Protein AF-A0A7C4A509-F1 (afdb_monomer_lite)

Structure (mmCIF, N/CA/C/O backbone):
data_AF-A0A7C4A509-F1
#
_entry.id   AF-A0A7C4A509-F1
#
loop_
_atom_site.group_PDB
_atom_site.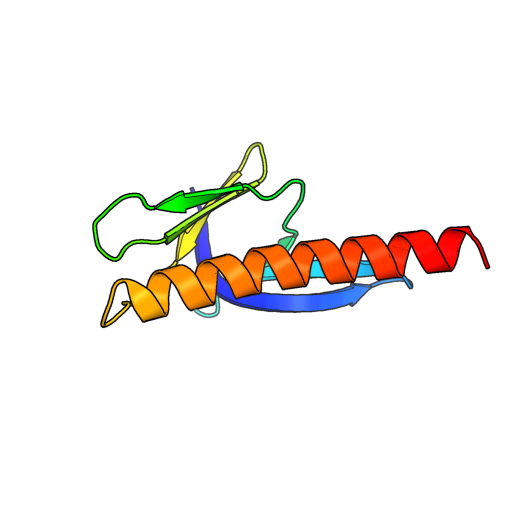id
_atom_site.type_symbol
_atom_site.label_atom_id
_atom_site.label_alt_id
_atom_site.label_comp_id
_atom_site.label_asym_id
_atom_site.label_entity_id
_atom_site.label_seq_id
_atom_site.pdbx_PDB_ins_code
_atom_site.Cartn_x
_atom_site.Cartn_y
_atom_site.Cartn_z
_atom_site.occupancy
_atom_site.B_iso_or_equiv
_atom_site.auth_seq_id
_atom_site.auth_comp_id
_atom_site.auth_asym_id
_atom_site.auth_atom_id
_atom_site.pdbx_PDB_model_num
ATOM 1 N N . MET A 1 1 ? -9.132 9.292 -8.282 1.00 81.81 1 MET A N 1
ATOM 2 C CA . MET A 1 1 ? -9.091 8.738 -6.914 1.00 81.81 1 MET A CA 1
ATOM 3 C C . MET A 1 1 ? -9.363 7.253 -7.026 1.00 81.81 1 MET A C 1
ATOM 5 O O . MET A 1 1 ? -10.330 6.893 -7.684 1.00 81.81 1 MET A O 1
ATOM 9 N N . MET A 1 2 ? -8.483 6.421 -6.486 1.00 89.50 2 MET A N 1
ATOM 10 C CA . MET A 1 2 ? -8.578 4.958 -6.523 1.00 89.50 2 MET A CA 1
ATOM 11 C C . MET A 1 2 ? -8.575 4.432 -5.088 1.00 89.50 2 MET A C 1
ATOM 13 O O . MET A 1 2 ? -8.174 5.146 -4.171 1.00 89.50 2 MET A O 1
ATOM 17 N N . PHE A 1 3 ? -9.020 3.201 -4.881 1.00 92.56 3 PHE A N 1
ATOM 18 C CA . PHE A 1 3 ? -9.016 2.569 -3.566 1.00 92.56 3 PHE A CA 1
ATOM 19 C C . PHE A 1 3 ? -8.033 1.404 -3.525 1.00 92.56 3 PHE A C 1
ATOM 21 O O . PHE A 1 3 ? -7.724 0.827 -4.566 1.00 92.56 3 PHE A O 1
ATOM 28 N N . PHE A 1 4 ? -7.554 1.063 -2.332 1.00 94.94 4 PHE A N 1
ATOM 29 C CA . PHE A 1 4 ? -6.716 -0.110 -2.117 1.00 94.94 4 PHE A CA 1
ATOM 30 C C . PHE A 1 4 ? -6.967 -0.749 -0.748 1.00 94.94 4 PHE A C 1
ATOM 32 O O . PHE A 1 4 ? -7.370 -0.085 0.209 1.00 94.94 4 PHE A O 1
ATOM 39 N N . ASP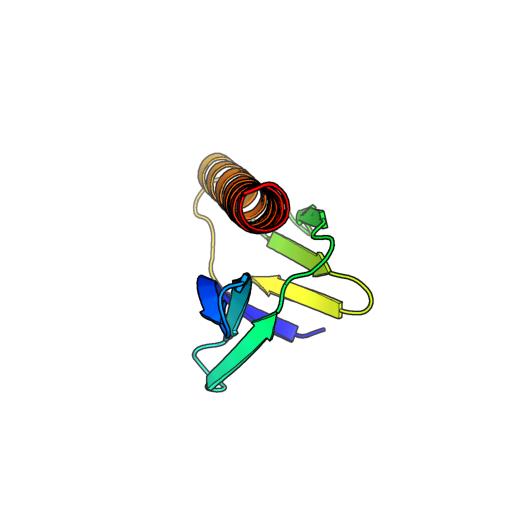 A 1 5 ? -6.692 -2.045 -0.671 1.00 94.12 5 ASP A N 1
ATOM 40 C CA . ASP A 1 5 ? -6.933 -2.912 0.483 1.00 94.12 5 ASP A CA 1
ATOM 41 C C . ASP A 1 5 ? -5.618 -3.362 1.134 1.00 94.12 5 ASP A C 1
ATOM 43 O O . ASP A 1 5 ? -5.558 -3.598 2.339 1.00 94.12 5 ASP A O 1
ATOM 47 N N . ARG A 1 6 ? -4.531 -3.436 0.356 1.00 94.62 6 ARG A N 1
ATOM 48 C CA . ARG A 1 6 ? -3.175 -3.701 0.858 1.00 94.62 6 ARG A CA 1
ATOM 49 C C . ARG A 1 6 ? -2.104 -3.173 -0.086 1.00 94.62 6 ARG A C 1
ATOM 51 O O . ARG A 1 6 ? -2.386 -2.821 -1.229 1.00 94.62 6 ARG A O 1
ATOM 58 N N . VAL A 1 7 ? -0.865 -3.134 0.393 1.00 94.62 7 VAL A N 1
ATOM 59 C CA . VAL A 1 7 ? 0.314 -2.863 -0.438 1.00 94.62 7 VAL A CA 1
ATOM 60 C C . VAL A 1 7 ? 1.194 -4.103 -0.524 1.00 94.62 7 VAL A C 1
ATOM 62 O O . VAL A 1 7 ? 1.267 -4.884 0.422 1.00 94.62 7 VAL A O 1
ATOM 65 N N . GLU A 1 8 ? 1.852 -4.296 -1.660 1.00 95.00 8 GLU A N 1
ATOM 66 C CA . GLU A 1 8 ? 2.688 -5.469 -1.917 1.00 95.00 8 GLU A CA 1
ATOM 67 C C . GLU A 1 8 ? 3.889 -5.088 -2.788 1.00 95.00 8 GLU A C 1
ATOM 69 O O . GLU A 1 8 ? 3.748 -4.332 -3.747 1.00 95.00 8 GLU A O 1
ATOM 74 N N . GLU A 1 9 ? 5.073 -5.619 -2.481 1.00 95.44 9 GLU A N 1
ATOM 75 C CA . GLU A 1 9 ? 6.229 -5.553 -3.380 1.00 95.44 9 GLU A CA 1
ATOM 76 C C . GLU A 1 9 ? 6.206 -6.751 -4.336 1.00 95.44 9 GLU A C 1
ATOM 78 O O . GLU A 1 9 ? 6.096 -7.896 -3.904 1.00 95.44 9 GLU A O 1
ATOM 83 N N . ARG A 1 10 ? 6.360 -6.494 -5.637 1.00 95.56 10 ARG A N 1
ATOM 84 C CA . ARG A 1 10 ? 6.485 -7.523 -6.676 1.00 95.56 10 ARG A CA 1
ATOM 85 C C . ARG A 1 10 ? 7.773 -7.332 -7.459 1.00 95.56 10 ARG A C 1
ATOM 87 O O . ARG A 1 10 ? 8.148 -6.203 -7.780 1.00 95.56 10 ARG A O 1
ATOM 94 N N . GLN A 1 11 ? 8.417 -8.434 -7.834 1.00 93.81 11 GLN A N 1
ATOM 95 C CA . GLN A 1 11 ? 9.537 -8.404 -8.769 1.00 93.81 11 GLN A CA 1
ATOM 96 C C . GLN A 1 11 ? 9.025 -8.581 -10.203 1.00 93.81 11 GLN A C 1
ATOM 98 O O . GLN A 1 11 ? 8.472 -9.618 -10.560 1.00 93.81 11 GLN A O 1
ATOM 103 N N . ILE A 1 12 ? 9.215 -7.566 -11.044 1.00 91.81 12 ILE A N 1
ATOM 104 C CA . ILE A 1 12 ? 8.778 -7.547 -12.441 1.00 91.81 12 ILE A CA 1
ATOM 105 C C . ILE 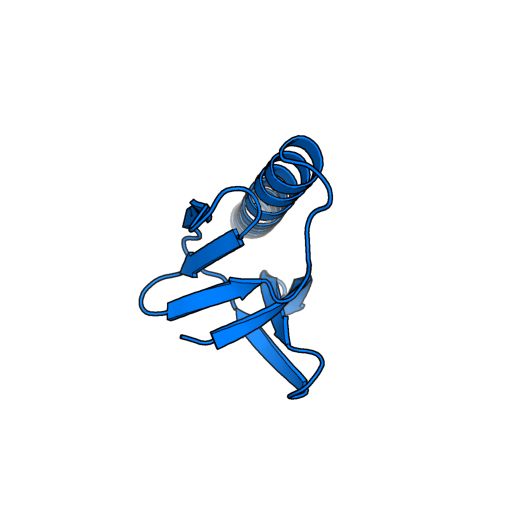A 1 12 ? 9.976 -7.210 -13.320 1.00 91.81 12 ILE A C 1
ATOM 107 O O . ILE A 1 12 ? 10.553 -6.128 -13.212 1.00 91.81 12 ILE A O 1
ATOM 111 N N . LYS A 1 13 ? 10.342 -8.134 -14.219 1.00 88.19 13 LYS A N 1
ATOM 112 C CA . LYS A 1 13 ? 11.467 -7.972 -15.163 1.00 88.19 13 LYS A CA 1
ATOM 113 C C . LYS A 1 13 ? 12.766 -7.538 -14.460 1.00 88.19 13 LYS A C 1
ATOM 115 O O . LYS A 1 13 ? 13.444 -6.615 -14.903 1.00 88.19 13 LYS A O 1
ATOM 120 N N . GLY A 1 14 ? 13.065 -8.169 -13.324 1.00 88.06 14 GLY A N 1
ATOM 121 C CA . GLY A 1 14 ? 14.252 -7.878 -12.515 1.00 88.06 14 GLY A CA 1
ATOM 122 C C . GLY A 1 14 ? 14.164 -6.617 -11.650 1.00 88.06 14 GLY A C 1
ATOM 123 O O . GLY A 1 14 ? 15.093 -6.364 -10.899 1.00 88.06 14 GLY A O 1
ATOM 124 N N . LYS A 1 15 ? 13.068 -5.850 -11.699 1.00 90.62 15 LYS A N 1
ATOM 125 C CA . LYS A 1 15 ? 12.859 -4.667 -10.852 1.00 90.62 15 LYS A CA 1
ATOM 126 C C . LYS A 1 15 ? 11.862 -4.951 -9.739 1.00 90.62 15 LYS A C 1
ATOM 128 O O . LYS A 1 15 ? 10.845 -5.594 -9.976 1.00 90.62 15 LYS A O 1
ATOM 133 N N . PHE A 1 16 ? 12.119 -4.427 -8.552 1.00 93.12 16 PHE A N 1
ATOM 134 C CA . PHE A 1 16 ? 11.201 -4.445 -7.420 1.00 93.12 16 PHE A CA 1
ATOM 135 C C . PHE A 1 16 ? 10.267 -3.237 -7.510 1.00 93.12 16 PHE A C 1
ATOM 137 O O . PHE A 1 16 ? 10.723 -2.096 -7.578 1.00 93.12 16 PHE A O 1
ATOM 144 N N . ILE A 1 17 ? 8.960 -3.474 -7.566 1.00 93.88 17 ILE A N 1
ATOM 145 C CA . ILE A 1 17 ? 7.940 -2.432 -7.697 1.00 93.88 17 ILE A CA 1
ATOM 146 C C . ILE A 1 17 ? 6.899 -2.652 -6.605 1.00 93.88 17 ILE A C 1
ATOM 148 O O . ILE A 1 17 ? 6.404 -3.765 -6.433 1.00 93.88 17 ILE A O 1
ATOM 152 N N . VAL A 1 18 ? 6.560 -1.590 -5.879 1.00 95.00 18 VAL A N 1
ATOM 153 C CA . VAL A 1 18 ? 5.492 -1.623 -4.876 1.00 95.00 18 VAL A CA 1
ATOM 154 C C . VAL A 1 18 ? 4.165 -1.292 -5.543 1.00 95.00 18 VAL A C 1
ATOM 156 O O . VAL A 1 18 ? 4.082 -0.352 -6.331 1.00 95.00 18 VAL A O 1
ATOM 159 N N . PHE A 1 19 ? 3.128 -2.055 -5.222 1.00 95.25 19 PHE A N 1
ATOM 160 C CA . PHE A 1 19 ? 1.779 -1.890 -5.738 1.00 95.25 19 PHE A CA 1
ATOM 161 C C . PHE A 1 19 ? 0.788 -1.623 -4.611 1.00 95.25 19 PHE A C 1
ATOM 163 O O . PHE A 1 19 ? 0.872 -2.241 -3.551 1.00 95.25 19 PHE A O 1
ATOM 170 N N . ALA A 1 20 ? -0.178 -0.745 -4.870 1.00 94.69 20 ALA A N 1
ATOM 171 C CA . ALA A 1 20 ? -1.433 -0.681 -4.137 1.00 94.69 20 ALA A CA 1
ATOM 172 C C . ALA A 1 20 ? -2.412 -1.670 -4.781 1.00 94.69 20 ALA A C 1
ATOM 174 O O . ALA A 1 20 ? -2.687 -1.579 -5.978 1.00 94.69 20 ALA A O 1
ATOM 175 N N . ILE A 1 21 ? -2.890 -2.636 -4.001 1.00 96.56 21 ILE A N 1
ATOM 176 C CA . ILE A 1 21 ? -3.757 -3.721 -4.460 1.00 96.56 21 ILE A CA 1
ATOM 177 C C . ILE A 1 21 ? -5.190 -3.420 -4.049 1.00 96.56 21 ILE A C 1
ATOM 179 O O . ILE A 1 21 ? -5.460 -3.182 -2.874 1.00 96.56 21 ILE A O 1
ATOM 183 N N . ASN A 1 22 ? -6.087 -3.452 -5.023 1.00 95.12 22 ASN A N 1
ATOM 184 C CA . ASN A 1 22 ? -7.528 -3.405 -4.858 1.00 95.12 22 ASN A CA 1
ATOM 185 C C . ASN A 1 22 ? -8.072 -4.815 -5.107 1.00 95.12 22 ASN A C 1
ATOM 187 O O . ASN A 1 22 ? -8.129 -5.263 -6.250 1.00 95.12 22 ASN A O 1
ATOM 191 N N . GLU A 1 23 ? -8.431 -5.516 -4.037 1.00 93.19 23 GLU A N 1
ATOM 192 C CA . GLU A 1 23 ? -8.875 -6.912 -4.099 1.00 93.19 23 GLU A CA 1
ATOM 193 C C . GLU A 1 23 ? -10.312 -7.040 -4.607 1.00 93.19 23 GLU A C 1
ATOM 195 O O . GLU A 1 23 ? -10.669 -8.062 -5.184 1.00 93.19 23 GLU A O 1
ATOM 200 N N . ILE A 1 24 ? -11.128 -5.996 -4.433 1.00 91.12 24 ILE A N 1
ATOM 201 C CA . ILE A 1 24 ? -12.526 -5.982 -4.890 1.00 91.12 24 ILE A CA 1
ATOM 202 C C . ILE A 1 24 ? -12.597 -5.962 -6.418 1.00 91.12 24 ILE A C 1
ATOM 204 O O . ILE A 1 24 ? -13.398 -6.682 -7.009 1.00 91.12 24 ILE A O 1
ATOM 208 N N . ASP A 1 25 ? -11.754 -5.142 -7.044 1.00 91.44 25 ASP A N 1
ATOM 209 C CA . ASP A 1 25 ? -11.767 -4.927 -8.493 1.00 91.44 25 ASP A CA 1
ATOM 210 C C . ASP A 1 25 ? -10.672 -5.734 -9.225 1.00 91.44 25 ASP A C 1
ATOM 212 O O . ASP A 1 25 ? -10.532 -5.604 -10.441 1.00 91.44 25 ASP A O 1
ATOM 216 N N . ASP A 1 26 ? -9.882 -6.532 -8.492 1.00 91.88 26 ASP A N 1
ATOM 217 C CA . ASP A 1 26 ? -8.686 -7.251 -8.968 1.00 91.88 26 ASP A CA 1
ATOM 218 C C . ASP A 1 26 ? -7.694 -6.337 -9.719 1.00 91.88 26 ASP A C 1
ATOM 220 O O . ASP A 1 26 ? -7.186 -6.638 -10.801 1.00 91.88 26 ASP A O 1
ATOM 224 N N . GLN A 1 27 ? -7.433 -5.155 -9.148 1.00 94.12 27 GLN A N 1
ATOM 225 C CA . GLN A 1 27 ? -6.539 -4.151 -9.735 1.00 94.12 27 GLN A CA 1
ATOM 226 C C . GLN A 1 27 ? -5.275 -3.966 -8.898 1.00 94.12 27 GLN A C 1
ATOM 228 O O . GLN A 1 27 ? -5.296 -3.982 -7.669 1.00 94.12 27 GLN A O 1
ATOM 233 N N . ALA A 1 28 ? -4.149 -3.748 -9.576 1.00 93.94 28 ALA A N 1
ATOM 234 C CA . ALA A 1 28 ? -2.867 -3.458 -8.948 1.00 93.94 28 ALA A CA 1
ATOM 235 C C . ALA A 1 28 ? -2.264 -2.201 -9.571 1.00 93.94 28 ALA A C 1
ATOM 237 O O . ALA A 1 28 ? -1.966 -2.171 -10.767 1.00 93.94 28 ALA A O 1
ATOM 238 N N . TYR A 1 29 ? -2.042 -1.175 -8.754 1.00 92.31 29 TYR A N 1
ATOM 239 C CA . TYR A 1 29 ? -1.528 0.109 -9.217 1.00 92.31 29 TYR A CA 1
ATOM 240 C C . TYR A 1 29 ? -0.093 0.317 -8.738 1.00 92.31 29 TYR A C 1
ATOM 242 O O . TYR A 1 29 ? 0.158 0.238 -7.533 1.00 92.31 29 TYR A O 1
ATOM 250 N N . PRO A 1 30 ? 0.871 0.560 -9.641 1.00 91.69 30 PRO A N 1
ATOM 251 C CA . PRO A 1 30 ? 2.255 0.768 -9.248 1.00 91.69 30 PRO A CA 1
ATOM 252 C C . PRO A 1 30 ? 2.395 2.096 -8.506 1.00 91.69 30 PRO A C 1
ATOM 254 O O . PRO A 1 30 ? 2.048 3.155 -9.026 1.00 91.69 30 PRO A O 1
ATOM 257 N N . LEU A 1 31 ? 2.967 2.040 -7.313 1.00 90.44 31 LEU A N 1
ATOM 258 C CA . LEU A 1 31 ? 3.231 3.203 -6.488 1.00 90.44 31 LEU A CA 1
ATOM 259 C C . LEU A 1 31 ? 4.582 3.821 -6.861 1.00 90.44 31 LEU A C 1
ATOM 261 O O . LEU A 1 31 ? 5.625 3.170 -6.767 1.00 90.44 31 LEU A O 1
ATOM 265 N N . LYS A 1 32 ? 4.576 5.090 -7.279 1.00 81.19 32 LYS A N 1
ATOM 266 C CA . LYS A 1 32 ? 5.781 5.848 -7.649 1.00 81.19 32 LYS A CA 1
ATOM 267 C C . LYS A 1 32 ? 5.798 7.177 -6.904 1.00 81.19 32 LYS A C 1
ATOM 269 O O . LYS A 1 32 ? 4.781 7.852 -6.847 1.00 81.19 32 LYS A O 1
ATOM 274 N N . ASN A 1 33 ? 6.956 7.575 -6.371 1.00 76.06 33 ASN A N 1
ATOM 275 C CA . ASN A 1 33 ? 7.117 8.856 -5.662 1.00 76.06 33 ASN A CA 1
ATOM 276 C C . ASN A 1 33 ? 6.027 9.077 -4.596 1.00 76.06 33 ASN A C 1
ATOM 278 O O . ASN A 1 33 ? 5.310 10.075 -4.605 1.00 76.06 33 ASN A O 1
ATOM 282 N N . VAL A 1 34 ? 5.881 8.085 -3.717 1.00 82.12 34 VAL A N 1
ATOM 283 C CA . VAL A 1 34 ? 4.797 8.011 -2.738 1.00 82.12 34 VAL A CA 1
ATOM 284 C C . VAL A 1 34 ? 4.950 9.065 -1.650 1.00 82.12 34 VAL A C 1
ATOM 286 O O . VAL A 1 34 ? 5.968 9.117 -0.964 1.00 82.12 34 VAL A O 1
ATOM 289 N N . MET A 1 35 ? 3.884 9.822 -1.425 1.00 84.06 35 MET A N 1
ATOM 290 C CA . MET A 1 35 ? 3.669 10.614 -0.224 1.00 84.06 35 MET A CA 1
ATOM 291 C C . MET A 1 35 ? 2.453 10.051 0.511 1.00 84.06 35 MET A C 1
ATOM 293 O O . MET A 1 35 ? 1.338 10.081 -0.007 1.00 84.06 35 MET A O 1
ATOM 297 N N . VAL A 1 36 ? 2.666 9.517 1.714 1.00 84.38 36 VAL A N 1
ATOM 298 C CA . VAL A 1 36 ? 1.576 8.996 2.548 1.00 84.38 36 VAL A CA 1
ATOM 299 C C . VAL A 1 36 ? 1.004 10.140 3.379 1.00 84.38 36 VAL A C 1
ATOM 301 O O . VAL A 1 36 ? 1.752 10.848 4.051 1.00 84.38 36 VAL A O 1
ATOM 304 N N . GLN A 1 37 ? -0.307 10.335 3.313 1.00 82.94 37 GLN A N 1
ATOM 305 C CA . GLN A 1 37 ? -1.034 11.403 3.991 1.00 82.94 37 GLN A CA 1
ATOM 306 C C . GLN A 1 37 ? -2.116 10.814 4.901 1.00 82.94 37 GLN A C 1
ATOM 308 O O . GLN A 1 37 ? -2.662 9.740 4.640 1.00 82.94 37 GLN A O 1
ATOM 313 N N . THR A 1 38 ? -2.428 11.527 5.981 1.00 79.62 38 THR A N 1
ATOM 314 C CA . THR A 1 38 ? -3.627 11.289 6.789 1.00 79.62 38 THR A CA 1
ATOM 315 C C . THR A 1 38 ? -4.708 12.269 6.349 1.00 79.62 38 THR A C 1
ATOM 317 O O . THR A 1 38 ? -4.474 13.475 6.291 1.00 79.62 38 THR A O 1
ATOM 320 N N . SER A 1 39 ? -5.889 11.763 5.999 1.00 69.00 39 SER A N 1
ATOM 321 C CA . SER A 1 39 ? -7.027 12.604 5.577 1.00 69.00 39 SER A CA 1
ATOM 322 C C . SER A 1 39 ? -8.113 12.722 6.660 1.00 69.00 39 SER A C 1
ATOM 324 O O . SER A 1 39 ? -9.119 13.391 6.450 1.00 69.00 39 SER A O 1
ATOM 326 N N . GLY A 1 40 ? -7.874 12.124 7.831 1.00 69.69 40 GLY A N 1
ATOM 327 C CA . GLY A 1 40 ? -8.735 12.099 9.014 1.00 69.69 40 GLY A CA 1
ATOM 328 C C . GLY A 1 40 ? -7.970 11.524 10.214 1.00 69.69 40 GLY A C 1
ATOM 329 O O . GLY A 1 40 ? -6.772 11.257 10.103 1.00 69.69 40 GLY A O 1
ATOM 330 N N . VAL A 1 41 ? -8.645 11.311 11.351 1.00 72.56 41 VAL A N 1
ATOM 331 C CA . VAL A 1 41 ? -8.008 10.753 12.569 1.00 72.56 41 VAL A CA 1
ATOM 332 C C . VAL A 1 41 ? -7.477 9.336 12.315 1.00 72.56 41 VAL A C 1
ATOM 334 O O . VAL A 1 41 ? -6.417 8.976 12.811 1.00 72.56 41 VAL A O 1
ATOM 337 N N . LEU A 1 42 ? -8.193 8.543 11.508 1.00 82.94 42 LEU A N 1
ATOM 338 C CA . LEU A 1 42 ? -7.894 7.130 11.244 1.00 82.94 42 LEU A CA 1
ATOM 339 C C . LEU A 1 42 ? -8.037 6.770 9.756 1.00 82.94 42 LEU A C 1
ATOM 341 O O . LEU A 1 42 ? -8.346 5.629 9.431 1.00 82.94 42 LEU A O 1
ATOM 345 N N . ASP A 1 43 ? -7.805 7.730 8.858 1.00 85.56 43 ASP A N 1
ATOM 346 C CA . ASP A 1 43 ? -7.884 7.521 7.408 1.00 85.56 43 ASP A CA 1
ATOM 347 C C . ASP A 1 43 ? -6.517 7.724 6.75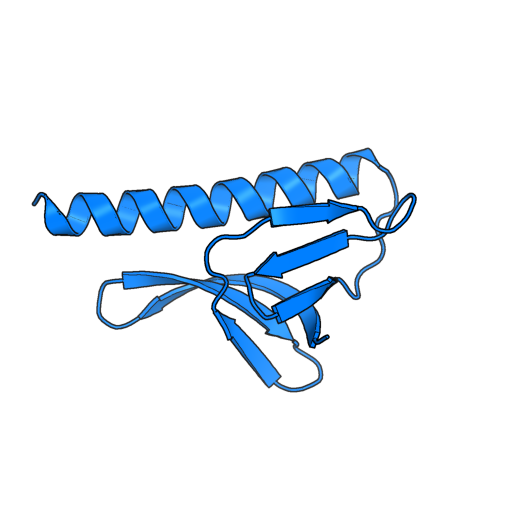4 1.00 85.56 43 ASP A C 1
ATOM 349 O O . ASP A 1 43 ? -5.816 8.703 7.036 1.00 85.56 43 ASP A O 1
ATOM 353 N N . LEU A 1 44 ? -6.157 6.822 5.836 1.00 91.12 44 LEU A N 1
ATOM 354 C CA . LEU A 1 44 ? -4.877 6.837 5.130 1.00 91.12 44 LEU A CA 1
ATOM 355 C C . LEU A 1 44 ? -5.068 6.998 3.626 1.00 91.12 44 LEU A C 1
ATOM 357 O O . LEU A 1 44 ? -5.810 6.246 2.990 1.00 91.12 44 LEU A O 1
ATOM 361 N N . SER A 1 45 ? -4.327 7.937 3.048 1.00 89.75 45 SER A N 1
ATOM 362 C CA . SER A 1 45 ? -4.209 8.099 1.606 1.00 89.75 45 SER A CA 1
ATOM 363 C C . SER A 1 45 ? -2.746 8.058 1.166 1.00 89.75 45 SER A C 1
ATOM 365 O O . SER A 1 45 ? -1.827 8.453 1.881 1.00 89.75 45 SER A O 1
ATOM 367 N N . ILE A 1 46 ? -2.515 7.527 -0.028 1.00 88.00 46 ILE A N 1
ATOM 368 C CA . ILE A 1 46 ? -1.225 7.518 -0.706 1.00 88.00 46 ILE A CA 1
ATOM 369 C C . ILE A 1 46 ? -1.365 8.410 -1.932 1.00 88.00 46 ILE A C 1
ATOM 371 O O . ILE A 1 46 ? -2.128 8.102 -2.845 1.00 88.00 46 ILE A O 1
ATOM 375 N N . SER A 1 47 ? -0.613 9.503 -1.971 1.00 87.12 47 SER A N 1
ATOM 376 C CA . SER A 1 47 ? -0.434 10.299 -3.179 1.00 87.12 47 SER A CA 1
ATOM 377 C C . SER A 1 47 ? 0.760 9.755 -3.956 1.00 87.12 47 SER A C 1
ATOM 379 O O . SER A 1 47 ? 1.862 9.639 -3.422 1.00 87.12 47 SER A O 1
ATOM 381 N N . SER A 1 48 ? 0.536 9.382 -5.207 1.00 83.62 48 SER A N 1
ATOM 382 C CA . SER A 1 48 ? 1.558 8.940 -6.153 1.00 83.62 48 SER A CA 1
ATOM 383 C C . SER A 1 48 ? 1.195 9.590 -7.478 1.00 83.62 48 SER A C 1
ATOM 385 O O . SER A 1 48 ? 0.373 9.057 -8.211 1.00 83.62 48 SER A O 1
ATOM 387 N N . TYR A 1 49 ? 1.752 10.779 -7.723 1.00 76.31 49 TYR A N 1
ATOM 388 C CA . TYR A 1 49 ? 1.311 11.693 -8.778 1.00 76.31 49 TYR A CA 1
ATOM 389 C C . TYR A 1 49 ? 1.215 11.028 -10.167 1.00 76.31 49 TYR A C 1
ATOM 391 O O . TYR A 1 49 ? 2.194 10.401 -10.592 1.00 76.31 49 TYR A O 1
ATOM 399 N N . PRO A 1 50 ? 0.119 11.268 -10.918 1.00 80.88 50 PRO A N 1
ATOM 400 C CA . PRO A 1 50 ? -1.024 12.143 -10.593 1.00 80.88 50 PRO A CA 1
ATOM 401 C C . PRO A 1 50 ? -2.124 11.506 -9.722 1.00 80.88 50 PRO A C 1
ATOM 403 O O . PRO A 1 50 ? -3.131 12.155 -9.436 1.00 80.88 50 PRO A O 1
ATOM 406 N N . GLU A 1 51 ? -1.978 10.252 -9.309 1.00 89.06 51 GLU A N 1
ATOM 407 C CA . GLU A 1 51 ? -3.026 9.498 -8.632 1.00 89.06 51 GLU A CA 1
ATOM 408 C C . GLU A 1 51 ? -3.018 9.648 -7.101 1.00 89.06 51 GLU A C 1
ATOM 410 O O . GLU A 1 51 ? -1.992 9.843 -6.448 1.00 89.06 51 GLU A O 1
ATOM 415 N N . ILE A 1 52 ? -4.210 9.508 -6.514 1.00 90.12 52 ILE A N 1
ATOM 416 C CA . ILE A 1 52 ? -4.419 9.393 -5.068 1.00 90.12 52 ILE A CA 1
ATOM 417 C C . ILE A 1 52 ? -5.150 8.078 -4.811 1.00 90.12 52 ILE A C 1
ATOM 419 O O . ILE A 1 52 ? -6.211 7.834 -5.402 1.00 90.12 52 ILE A O 1
ATOM 423 N N . TYR A 1 53 ? -4.587 7.273 -3.916 1.00 91.06 53 TYR A N 1
ATOM 424 C CA 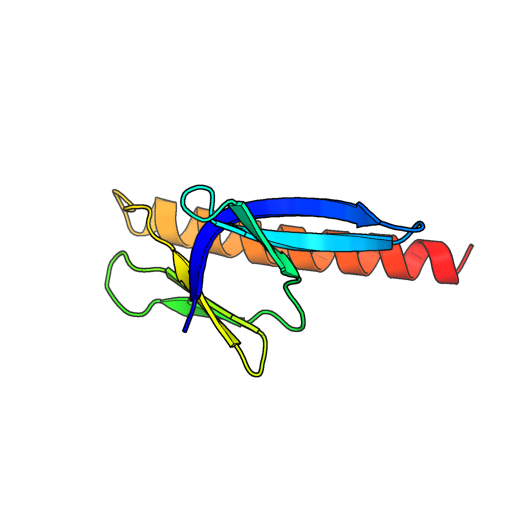. TYR A 1 53 ? -5.090 5.975 -3.486 1.00 91.06 53 TYR A CA 1
ATOM 425 C C . TYR A 1 53 ? -5.577 6.065 -2.041 1.00 91.06 53 TYR A C 1
ATOM 427 O O . TYR A 1 53 ? -4.847 6.540 -1.176 1.00 91.06 53 TYR A O 1
ATOM 435 N N . ILE A 1 54 ? -6.793 5.608 -1.763 1.00 91.31 54 ILE A N 1
ATOM 436 C CA . ILE A 1 54 ? -7.401 5.642 -0.428 1.00 91.31 54 ILE A CA 1
ATOM 437 C C . ILE A 1 54 ? -7.468 4.231 0.139 1.00 91.31 54 ILE A C 1
ATOM 439 O O . ILE A 1 54 ? -7.963 3.315 -0.521 1.00 91.31 54 ILE A O 1
ATOM 443 N N . TYR A 1 55 ? -6.982 4.067 1.366 1.00 93.06 55 TYR A N 1
ATOM 444 C CA . TYR A 1 55 ? -7.059 2.798 2.072 1.00 93.06 55 TYR A CA 1
ATOM 445 C C . TYR A 1 55 ? -8.506 2.513 2.489 1.00 93.06 55 TYR A C 1
ATOM 447 O O . TYR A 1 55 ? -9.145 3.367 3.100 1.00 93.06 55 TYR A O 1
ATOM 455 N N . ARG A 1 56 ? -9.035 1.328 2.159 1.00 91.12 56 ARG A N 1
ATOM 456 C CA . ARG A 1 56 ? -10.406 0.928 2.538 1.00 91.12 56 ARG A CA 1
ATOM 457 C C . ARG A 1 56 ? -10.513 0.319 3.933 1.00 91.12 56 ARG A C 1
ATOM 459 O O . ARG A 1 56 ? -11.617 0.226 4.472 1.00 91.12 56 ARG A O 1
ATOM 466 N N . GLY A 1 57 ? -9.401 -0.146 4.497 1.00 88.00 57 GLY A N 1
ATOM 467 C CA . GLY A 1 57 ? -9.397 -0.707 5.842 1.00 88.00 57 GLY A CA 1
ATOM 468 C C . GLY A 1 57 ? -9.640 0.365 6.903 1.00 88.00 57 GLY A C 1
ATOM 469 O O . GLY A 1 57 ? -9.522 1.562 6.654 1.00 88.00 57 GLY A O 1
ATOM 470 N N . LYS A 1 58 ? -9.983 -0.083 8.111 1.00 89.56 58 LYS A N 1
ATOM 471 C CA . LYS A 1 58 ? -10.177 0.793 9.268 1.00 89.56 58 LYS A CA 1
ATOM 472 C C . LYS A 1 58 ? -9.073 0.544 10.277 1.00 89.56 58 LYS A C 1
ATOM 474 O O . LYS A 1 58 ? -8.902 -0.594 10.708 1.00 89.56 58 LYS A O 1
ATOM 479 N N . PHE A 1 59 ? -8.387 1.605 10.682 1.00 91.38 59 PHE A N 1
ATOM 480 C CA . PHE A 1 59 ? -7.460 1.544 11.805 1.00 91.38 59 PHE A CA 1
ATOM 481 C C . PHE A 1 59 ? -8.234 1.645 13.119 1.00 91.38 59 PHE A C 1
ATOM 483 O O . PHE A 1 59 ? -9.236 2.354 13.215 1.00 91.38 59 PHE A O 1
ATOM 490 N N . LYS A 1 60 ? -7.782 0.914 14.135 1.00 91.06 60 LYS A N 1
ATOM 491 C CA . LYS A 1 60 ? -8.347 0.928 15.491 1.00 91.06 60 LYS A CA 1
ATOM 492 C C . LYS A 1 60 ? -7.686 1.979 16.378 1.00 91.06 60 LYS A C 1
ATOM 494 O O . LYS A 1 60 ? -8.266 2.357 17.392 1.00 91.06 60 LYS A O 1
ATOM 499 N N . SER A 1 61 ? -6.489 2.437 16.013 1.00 91.25 61 SER A N 1
ATOM 500 C CA . SER A 1 61 ? -5.741 3.471 16.728 1.00 91.25 61 SER A CA 1
ATOM 501 C C . SER A 1 61 ? -4.831 4.271 15.792 1.00 91.25 61 SER A C 1
ATOM 503 O O . SER A 1 61 ? -4.478 3.823 14.698 1.00 91.25 61 SER A O 1
ATOM 505 N N . GLU A 1 62 ? -4.413 5.456 16.242 1.00 90.50 62 GLU A N 1
ATOM 506 C CA . GLU A 1 62 ? -3.415 6.271 15.536 1.00 90.50 62 GLU A CA 1
ATOM 507 C C . GLU A 1 62 ? -2.057 5.560 15.437 1.00 90.50 62 GLU A C 1
ATOM 509 O O . GLU A 1 62 ? -1.320 5.743 14.472 1.00 90.50 62 GLU A O 1
ATOM 514 N N . GLU A 1 63 ? -1.727 4.714 16.413 1.00 91.88 63 GLU A N 1
ATOM 515 C CA . GLU A 1 63 ? -0.496 3.920 16.421 1.00 91.88 63 GLU A CA 1
ATOM 516 C C . GLU A 1 63 ? -0.489 2.905 15.273 1.00 91.88 63 GLU A C 1
ATOM 518 O O . GLU A 1 63 ? 0.527 2.755 14.593 1.00 91.88 63 GLU A O 1
ATOM 523 N N . GLU A 1 64 ? -1.626 2.248 15.017 1.00 93.19 64 GLU A N 1
ATOM 524 C CA . GLU A 1 64 ? -1.794 1.322 13.895 1.00 93.19 64 GLU A CA 1
ATOM 525 C C . GLU A 1 64 ? -1.663 2.057 12.555 1.00 93.19 64 GLU A C 1
ATOM 527 O O . GLU A 1 64 ? -0.930 1.612 11.668 1.00 93.19 64 GLU A O 1
ATOM 532 N N . LEU A 1 65 ? -2.296 3.230 12.444 1.00 92.25 65 LEU A N 1
ATOM 533 C CA . LEU A 1 65 ? -2.180 4.109 11.283 1.00 92.25 65 LEU A CA 1
ATOM 534 C C . LEU A 1 65 ? -0.714 4.488 11.027 1.00 92.25 65 LEU A C 1
ATOM 536 O O . LEU A 1 65 ? -0.196 4.258 9.934 1.00 92.25 65 LEU A O 1
ATOM 540 N N . GLN A 1 66 ? -0.011 5.013 12.033 1.00 90.56 66 GLN A N 1
ATOM 541 C CA . GLN A 1 66 ? 1.394 5.411 11.908 1.00 90.56 66 GLN A CA 1
ATOM 542 C C . GLN A 1 66 ? 2.316 4.226 11.601 1.00 90.56 66 GLN A C 1
ATOM 544 O O . GLN A 1 66 ? 3.266 4.367 10.824 1.00 90.56 66 GLN A O 1
ATOM 549 N N . ALA A 1 67 ? 2.065 3.059 12.198 1.00 92.19 67 ALA A N 1
ATOM 550 C CA . ALA A 1 67 ? 2.813 1.843 11.904 1.00 92.19 67 ALA A CA 1
ATOM 551 C C . ALA A 1 67 ? 2.643 1.443 10.432 1.00 92.19 67 ALA A C 1
ATOM 553 O O . ALA A 1 67 ? 3.635 1.155 9.756 1.00 92.19 67 ALA A O 1
ATOM 554 N N . PHE A 1 68 ? 1.417 1.508 9.909 1.00 93.31 68 PHE A N 1
ATOM 555 C CA . PHE A 1 68 ? 1.139 1.198 8.511 1.00 93.31 68 PHE A CA 1
ATOM 556 C C . PHE A 1 68 ? 1.741 2.233 7.548 1.00 93.31 68 PHE A C 1
ATOM 558 O O . PHE A 1 68 ? 2.332 1.860 6.534 1.00 93.31 68 PHE A O 1
ATOM 565 N N . GLN A 1 69 ? 1.711 3.523 7.895 1.00 91.31 69 GLN A N 1
ATOM 566 C CA . GLN A 1 69 ? 2.406 4.569 7.132 1.00 91.31 69 GLN A CA 1
ATOM 567 C C . GLN A 1 69 ? 3.908 4.299 7.029 1.00 91.31 69 GLN A C 1
ATOM 569 O O . GLN A 1 69 ? 4.473 4.298 5.932 1.00 91.31 69 GLN A O 1
ATOM 574 N N . LYS A 1 70 ? 4.562 4.034 8.168 1.00 91.69 70 LYS A N 1
ATOM 575 C CA . LYS A 1 70 ? 5.995 3.712 8.218 1.00 91.69 70 LYS A CA 1
ATOM 576 C C . LYS A 1 70 ? 6.308 2.458 7.410 1.00 91.69 70 LYS A C 1
ATOM 578 O O . LYS A 1 70 ? 7.329 2.422 6.727 1.00 91.69 70 LYS A O 1
ATOM 583 N N . TYR A 1 71 ? 5.430 1.458 7.461 1.00 93.12 71 TYR A N 1
ATOM 584 C CA . TYR A 1 71 ? 5.552 0.244 6.666 1.00 93.12 71 TYR A CA 1
ATOM 585 C C . TYR A 1 71 ? 5.526 0.534 5.157 1.00 93.12 71 TYR A C 1
ATOM 587 O O . TYR A 1 71 ? 6.445 0.108 4.461 1.00 93.12 71 TYR A O 1
ATOM 595 N N . ILE A 1 72 ? 4.557 1.313 4.658 1.00 92.06 72 ILE A N 1
ATOM 596 C CA . ILE A 1 72 ? 4.467 1.685 3.232 1.00 92.06 72 ILE A CA 1
ATOM 597 C C . ILE A 1 72 ? 5.725 2.438 2.782 1.00 92.06 72 ILE A C 1
ATOM 599 O O . ILE A 1 72 ? 6.331 2.089 1.768 1.00 92.06 72 ILE A O 1
ATOM 603 N N . VAL A 1 73 ? 6.145 3.452 3.547 1.00 90.94 73 VAL A N 1
ATOM 604 C CA . VAL A 1 73 ? 7.339 4.253 3.225 1.00 90.94 73 VAL A CA 1
ATOM 605 C C . VAL A 1 73 ? 8.588 3.376 3.193 1.00 90.94 73 VAL A C 1
ATOM 607 O O . VAL A 1 73 ? 9.386 3.475 2.260 1.00 90.94 73 VAL A O 1
ATOM 610 N N . LYS A 1 74 ? 8.744 2.490 4.184 1.00 92.56 74 LYS A N 1
ATOM 611 C CA . LYS A 1 74 ? 9.849 1.532 4.227 1.00 92.56 74 LYS A CA 1
ATOM 612 C C . LYS A 1 74 ? 9.829 0.618 3.003 1.00 92.56 74 LYS A C 1
ATOM 614 O O . LYS A 1 74 ? 10.854 0.488 2.352 1.00 92.56 74 LYS A O 1
ATOM 619 N N . LEU A 1 75 ? 8.678 0.047 2.655 1.00 93.50 75 LEU A N 1
ATOM 620 C CA . LEU A 1 75 ? 8.543 -0.866 1.520 1.00 93.50 75 LEU A CA 1
ATOM 621 C C . LEU A 1 75 ? 8.961 -0.200 0.197 1.00 93.50 75 LEU A C 1
ATOM 623 O O . LEU A 1 75 ? 9.714 -0.777 -0.581 1.00 93.50 75 LEU A O 1
ATOM 627 N N . VAL A 1 76 ? 8.530 1.045 -0.032 1.00 91.00 76 VAL A N 1
ATOM 628 C CA . VAL A 1 76 ? 8.908 1.829 -1.222 1.00 91.00 76 VAL A CA 1
ATOM 629 C C . VAL A 1 76 ? 10.402 2.149 -1.234 1.00 91.00 76 VAL A C 1
ATOM 631 O O . VAL A 1 76 ? 11.050 2.043 -2.277 1.00 91.00 76 VAL A O 1
ATOM 634 N N . ARG A 1 77 ? 10.969 2.529 -0.083 1.00 90.12 77 ARG A N 1
ATOM 635 C CA . ARG A 1 77 ? 12.403 2.809 0.038 1.00 90.12 77 ARG A CA 1
ATOM 636 C C . ARG A 1 77 ? 13.240 1.558 -0.228 1.00 90.12 77 ARG A C 1
ATOM 638 O O . ARG A 1 77 ? 14.155 1.621 -1.042 1.00 90.12 77 ARG A O 1
ATOM 645 N N . ASP A 1 78 ? 12.892 0.438 0.395 1.00 92.81 78 ASP A N 1
ATOM 646 C CA . ASP A 1 78 ? 13.609 -0.829 0.262 1.00 92.81 78 ASP A CA 1
ATOM 647 C C . ASP A 1 78 ? 13.560 -1.328 -1.201 1.00 92.81 78 ASP A C 1
ATOM 649 O O . ASP A 1 78 ? 14.579 -1.754 -1.745 1.00 92.81 78 ASP A O 1
ATOM 653 N N . ALA A 1 79 ? 12.418 -1.197 -1.890 1.00 91.25 79 ALA A N 1
ATOM 654 C CA . ALA A 1 79 ? 12.305 -1.513 -3.318 1.00 91.25 79 ALA A CA 1
ATOM 655 C C . ALA A 1 79 ? 13.211 -0.624 -4.195 1.00 91.25 79 ALA A C 1
ATOM 657 O O . ALA A 1 79 ? 13.876 -1.114 -5.112 1.00 91.25 79 ALA A O 1
ATOM 658 N N . ASN A 1 80 ? 13.284 0.680 -3.903 1.00 88.44 80 ASN A N 1
ATOM 659 C CA . ASN A 1 80 ? 14.178 1.605 -4.605 1.00 88.44 80 ASN A CA 1
ATOM 660 C C . ASN A 1 80 ? 15.658 1.274 -4.365 1.00 88.44 80 ASN A C 1
ATOM 662 O O . ASN A 1 80 ? 16.448 1.291 -5.309 1.00 88.44 80 ASN A O 1
ATOM 666 N N . GLU A 1 81 ? 16.040 0.943 -3.132 1.00 90.25 81 GLU A N 1
ATOM 667 C CA . GLU A 1 81 ? 17.403 0.521 -2.795 1.00 90.25 81 GLU A CA 1
ATOM 668 C C . GLU A 1 81 ? 17.794 -0.764 -3.535 1.00 90.25 81 GLU A C 1
ATOM 670 O O . GLU A 1 81 ? 18.848 -0.793 -4.173 1.00 90.25 81 GLU A O 1
ATOM 675 N N . LYS A 1 82 ? 16.919 -1.784 -3.544 1.00 90.88 82 LYS A N 1
ATOM 676 C CA . LYS A 1 82 ? 17.124 -3.024 -4.314 1.00 90.88 82 LYS A CA 1
ATOM 677 C C . LYS A 1 82 ? 17.300 -2.750 -5.808 1.00 90.88 82 LYS A C 1
ATOM 679 O O . LYS A 1 82 ? 18.154 -3.343 -6.452 1.00 90.88 82 LYS A O 1
ATOM 684 N N . ASN A 1 83 ? 16.517 -1.839 -6.381 1.00 88.31 83 ASN A N 1
ATOM 685 C CA . ASN A 1 83 ? 16.666 -1.479 -7.793 1.00 88.31 83 ASN A CA 1
ATOM 686 C C . ASN A 1 83 ? 17.994 -0.768 -8.082 1.00 88.31 83 ASN A C 1
ATOM 688 O O . ASN A 1 83 ? 18.605 -1.000 -9.124 1.00 88.31 83 ASN A O 1
ATOM 692 N N . ASN A 1 84 ? 18.451 0.087 -7.167 1.00 83.38 84 ASN A N 1
ATOM 693 C CA . ASN A 1 84 ? 19.701 0.827 -7.321 1.00 83.38 84 ASN A CA 1
ATOM 694 C C . ASN A 1 84 ? 20.941 -0.051 -7.113 1.00 83.38 84 ASN A C 1
ATOM 696 O O . ASN A 1 84 ? 21.974 0.219 -7.725 1.00 83.38 84 ASN A O 1
ATOM 700 N N . SER A 1 85 ? 20.857 -1.099 -6.286 1.00 77.06 85 SER A N 1
ATOM 701 C CA . SER A 1 85 ? 21.953 -2.059 -6.121 1.00 77.06 85 SER A CA 1
ATOM 702 C C . SER A 1 85 ? 22.148 -2.939 -7.358 1.00 77.06 85 SER A C 1
ATOM 704 O O . SER A 1 85 ? 23.287 -3.242 -7.693 1.00 77.06 85 SER A O 1
ATOM 706 N N . ILE A 1 86 ? 21.080 -3.258 -8.098 1.00 67.25 86 ILE A N 1
ATOM 707 C CA . ILE A 1 86 ? 21.161 -3.998 -9.373 1.00 67.25 86 ILE A CA 1
ATOM 708 C C . ILE A 1 86 ? 21.905 -3.201 -10.451 1.00 67.25 86 ILE A C 1
ATOM 710 O O . ILE A 1 86 ? 22.616 -3.778 -11.261 1.00 67.25 86 ILE A O 1
ATOM 714 N N . ILE A 1 87 ? 21.757 -1.874 -10.474 1.00 60.94 87 ILE A N 1
ATOM 715 C CA . ILE A 1 87 ? 22.395 -1.003 -11.480 1.00 60.94 87 ILE A CA 1
ATOM 716 C C . ILE A 1 87 ? 23.895 -0.798 -11.191 1.00 60.94 87 ILE A C 1
ATOM 718 O O . ILE A 1 87 ? 24.644 -0.388 -12.073 1.00 60.94 87 ILE A O 1
ATOM 722 N N . ARG A 1 88 ? 24.335 -1.051 -9.952 1.00 53.69 88 ARG A N 1
ATOM 723 C CA . ARG A 1 88 ? 25.727 -0.869 -9.507 1.00 53.69 88 ARG A CA 1
ATOM 724 C C . ARG A 1 88 ? 26.526 -2.174 -9.410 1.00 53.69 88 ARG A C 1
ATOM 726 O O . ARG A 1 88 ? 27.688 -2.108 -9.012 1.00 53.69 88 ARG A O 1
ATOM 733 N N . GLY A 1 89 ? 25.901 -3.314 -9.704 1.00 48.34 89 GLY A N 1
ATOM 734 C CA . GLY A 1 89 ? 26.523 -4.642 -9.718 1.00 48.34 89 G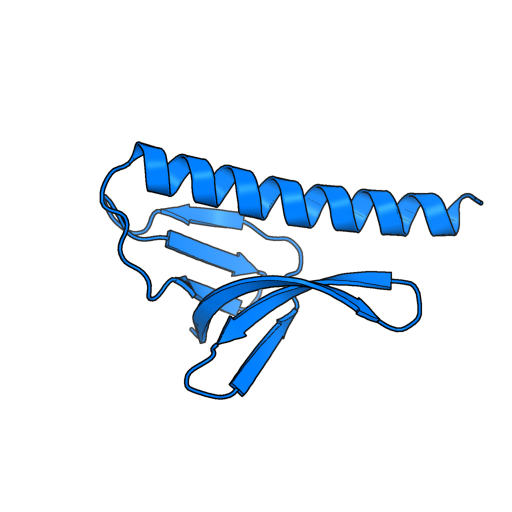LY A CA 1
ATOM 735 C C . GLY A 1 89 ? 27.042 -5.045 -11.087 1.00 48.34 89 GLY A C 1
ATOM 736 O O . GLY A 1 89 ? 26.536 -4.505 -12.095 1.00 48.34 89 GLY A O 1
#

Foldseek 3Di:
DAEAADKDWDQDPNATWIWGADPVVRDTHTAAPWDWDDPDQFWIWICRPPDIYTYPDTDPHSVSVVVRVVVVVVSRVVRVVSRVVVVVD

Radius of gyration: 13.45 Å; chains: 1; bounding box: 39×21×32 Å

Sequence (89 aa):
MMFFDRVEERQIKGKFIVFAINEIDDQAYPLKNVMVQTSGVLDLSISSYPEIYIYRGKFKSEEELQAFQKYIVKLVRDANEKNNSIIRG

Secondary structure (DSSP, 8-state):
-EEESEEEEEEETTEEEEEEEETTTTEEEE--S-EEEESSSS-EEEEETTEEEEE-S--SSHHHHHHHHHHHHHHHHHHHHHHHHHHT-

pLDDT: mean 87.88, std 8.83, range [48.34, 96.56]